Protein AF-A0A9W6Y2D9-F1 (afdb_monomer_lite)

Radius of gyration: 48.79 Å; chains: 1; bounding box: 85×31×131 Å

Organism: NCBI:txid1490495

Structure (mmCIF, N/CA/C/O backbone):
data_AF-A0A9W6Y2D9-F1
#
_entry.id   AF-A0A9W6Y2D9-F1
#
loop_
_atom_site.group_PDB
_atom_site.id
_atom_site.type_symbol
_atom_site.label_atom_id
_atom_site.label_alt_id
_atom_site.label_comp_id
_atom_site.label_asym_id
_atom_site.label_entity_id
_atom_site.label_seq_id
_atom_site.pdbx_PDB_ins_code
_atom_site.Cartn_x
_atom_site.Cartn_y
_atom_site.Cartn_z
_atom_site.occupancy
_atom_site.B_iso_or_equiv
_atom_site.auth_seq_id
_atom_site.auth_comp_id
_atom_site.auth_asym_id
_atom_site.auth_atom_id
_atom_site.pdbx_PDB_model_num
ATOM 1 N N . MET A 1 1 ? 10.569 25.292 -76.266 1.00 40.41 1 MET A N 1
ATOM 2 C CA . MET A 1 1 ? 11.030 26.688 -76.084 1.00 40.41 1 MET A CA 1
ATOM 3 C C . MET A 1 1 ? 12.550 26.696 -76.016 1.00 40.41 1 MET A C 1
ATOM 5 O O . MET A 1 1 ? 13.118 25.775 -75.450 1.00 40.41 1 MET A O 1
ATOM 9 N N . ARG A 1 2 ? 13.174 27.670 -76.687 1.00 38.16 2 ARG A N 1
ATOM 10 C CA . ARG A 1 2 ? 14.609 27.777 -77.011 1.00 38.16 2 ARG A CA 1
ATOM 11 C C . ARG A 1 2 ? 15.521 27.902 -75.781 1.00 38.16 2 ARG A C 1
ATOM 13 O O . ARG A 1 2 ? 15.230 28.705 -74.907 1.00 38.16 2 ARG A O 1
ATOM 20 N N . ALA A 1 3 ? 16.698 27.283 -75.853 1.00 41.78 3 ALA A N 1
ATOM 21 C CA . ALA A 1 3 ? 17.950 27.931 -75.466 1.00 41.78 3 ALA A CA 1
ATOM 22 C C . ALA A 1 3 ? 19.035 27.528 -76.476 1.00 41.78 3 ALA A C 1
ATOM 24 O O . ALA A 1 3 ? 19.388 26.361 -76.618 1.00 41.78 3 ALA A O 1
ATOM 25 N N . LEU A 1 4 ? 19.466 28.524 -77.243 1.00 42.69 4 LEU A N 1
ATOM 26 C CA . LEU A 1 4 ? 20.553 28.484 -78.209 1.00 42.69 4 LEU A CA 1
ATOM 27 C C . LEU A 1 4 ? 21.870 28.648 -77.444 1.00 42.69 4 LEU A C 1
ATOM 29 O O . LEU A 1 4 ? 22.021 29.638 -76.737 1.00 42.69 4 LEU A O 1
ATOM 33 N N . TYR A 1 5 ? 22.825 27.744 -77.635 1.00 38.25 5 TYR A N 1
ATOM 34 C CA . TYR A 1 5 ? 24.244 28.074 -77.508 1.00 38.25 5 TYR A CA 1
ATOM 35 C C . TYR A 1 5 ? 24.973 27.459 -78.698 1.00 38.25 5 TYR A C 1
ATOM 37 O O . TYR A 1 5 ? 25.313 26.280 -78.735 1.00 38.25 5 TYR A O 1
ATOM 45 N N . THR A 1 6 ? 25.123 28.282 -79.727 1.00 39.38 6 THR A N 1
ATOM 46 C CA . THR A 1 6 ? 26.111 28.105 -80.780 1.00 39.38 6 THR A CA 1
ATOM 47 C C . THR A 1 6 ? 27.475 28.447 -80.198 1.00 39.38 6 THR A C 1
ATOM 49 O O . THR A 1 6 ? 27.654 29.580 -79.757 1.00 39.38 6 THR A O 1
ATOM 52 N N . ASP A 1 7 ? 28.447 27.542 -80.262 1.00 37.31 7 ASP A N 1
ATOM 53 C CA . ASP A 1 7 ? 29.816 28.000 -80.475 1.00 37.31 7 ASP A CA 1
ATOM 54 C C . ASP A 1 7 ? 30.606 27.028 -81.351 1.00 37.31 7 ASP A C 1
ATOM 56 O O . ASP A 1 7 ? 30.504 25.803 -81.253 1.00 37.31 7 ASP A O 1
ATOM 60 N N . ARG A 1 8 ? 31.315 27.638 -82.292 1.00 34.72 8 ARG A N 1
ATOM 61 C CA . ARG A 1 8 ? 31.962 27.050 -83.459 1.00 34.72 8 ARG A CA 1
ATOM 62 C C . ARG A 1 8 ? 33.108 26.146 -83.015 1.00 34.72 8 ARG A C 1
ATOM 64 O O . ARG A 1 8 ? 34.072 26.621 -82.423 1.00 34.72 8 ARG A O 1
ATOM 71 N N . LYS A 1 9 ? 33.079 24.865 -83.386 1.00 41.34 9 LYS A N 1
ATOM 72 C CA . LYS A 1 9 ? 34.308 24.065 -83.434 1.00 41.34 9 LYS A CA 1
ATOM 73 C C . LYS A 1 9 ? 34.940 24.245 -84.803 1.00 41.34 9 LYS A C 1
ATOM 75 O O . LYS A 1 9 ? 34.432 23.743 -85.797 1.00 41.34 9 LYS A O 1
ATOM 80 N N . ALA A 1 10 ? 36.005 25.040 -84.811 1.00 38.41 10 ALA A N 1
ATOM 81 C CA . ALA A 1 10 ? 36.927 25.166 -85.920 1.00 38.41 10 ALA A CA 1
ATOM 82 C C . ALA A 1 10 ? 37.460 23.785 -86.324 1.00 38.41 10 ALA A C 1
ATOM 84 O O . ALA A 1 10 ? 37.849 22.979 -85.474 1.00 38.41 10 ALA A O 1
ATOM 85 N N . ASP A 1 11 ? 37.455 23.551 -87.631 1.00 36.94 11 ASP A N 1
ATOM 86 C CA . ASP A 1 11 ? 38.140 22.452 -88.289 1.00 36.94 11 ASP A CA 1
ATOM 87 C C . ASP A 1 11 ? 39.667 22.549 -88.128 1.00 36.94 11 ASP A C 1
ATOM 89 O O . ASP A 1 11 ? 40.220 23.640 -87.973 1.00 36.94 11 ASP A O 1
ATOM 93 N N . LEU A 1 12 ? 40.312 21.388 -88.331 1.00 38.44 12 LEU A N 1
ATOM 94 C CA . LEU A 1 12 ? 41.738 21.125 -88.622 1.00 38.44 12 LEU A CA 1
ATOM 95 C C . LEU A 1 12 ? 42.603 20.614 -87.440 1.00 38.44 12 LEU A C 1
ATOM 97 O O . LEU A 1 12 ? 42.345 20.898 -86.276 1.00 38.44 12 LEU A O 1
ATOM 101 N N . PRO A 1 13 ? 43.650 19.806 -87.715 1.00 41.03 13 PRO A N 1
ATOM 102 C CA . PRO A 1 13 ? 43.512 18.396 -88.073 1.00 41.03 13 PRO A CA 1
ATOM 103 C C . PRO A 1 13 ? 44.392 17.499 -87.178 1.00 41.03 13 PRO A C 1
ATOM 105 O O . PRO A 1 13 ? 45.519 17.835 -86.814 1.00 41.03 13 PRO A O 1
ATOM 108 N N . PHE A 1 14 ? 43.911 16.299 -86.864 1.00 32.59 14 PHE A N 1
ATOM 109 C CA . PHE A 1 14 ? 44.654 15.326 -86.062 1.00 32.59 14 PHE A CA 1
ATOM 110 C C . PHE A 1 14 ? 45.784 14.690 -86.899 1.00 32.59 14 PHE A C 1
ATOM 112 O O . PHE A 1 14 ? 45.536 13.816 -87.733 1.00 32.59 14 PHE A O 1
ATOM 119 N N 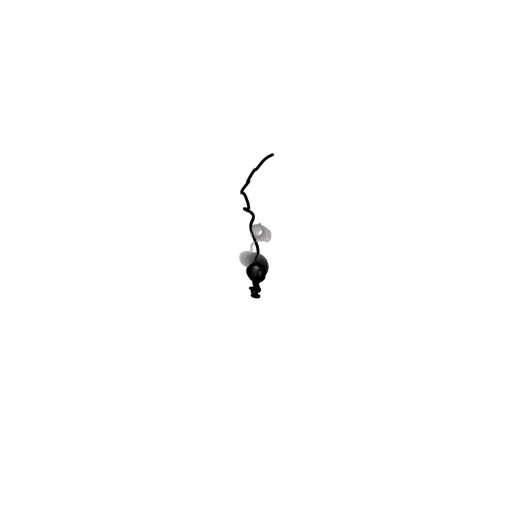. ARG A 1 15 ? 47.040 15.122 -86.699 1.00 39.06 15 ARG A N 1
ATOM 120 C CA . ARG A 1 15 ? 48.224 14.397 -87.193 1.00 39.06 15 ARG A CA 1
ATOM 121 C C . ARG A 1 15 ? 48.590 13.269 -86.228 1.00 39.06 15 ARG A C 1
ATOM 123 O O . ARG A 1 15 ? 48.738 13.469 -85.028 1.00 39.06 15 ARG A O 1
ATOM 130 N N . ARG A 1 16 ? 48.755 12.085 -86.820 1.00 42.44 16 ARG A N 1
ATOM 131 C CA . ARG A 1 16 ? 49.274 10.840 -86.243 1.00 42.44 16 ARG A CA 1
ATOM 132 C C . ARG A 1 16 ? 50.581 11.049 -85.472 1.00 42.44 16 ARG A C 1
ATOM 134 O O . ARG A 1 16 ? 51.509 11.649 -86.005 1.00 42.44 16 ARG A O 1
ATOM 141 N N . GLY A 1 17 ? 50.682 10.395 -84.318 1.00 40.22 17 GLY A N 1
ATOM 142 C CA . GLY A 1 17 ? 51.955 10.060 -83.681 1.00 40.22 17 GLY A CA 1
ATOM 143 C C . GLY A 1 17 ? 51.962 10.357 -82.188 1.00 40.22 17 GLY A C 1
ATOM 144 O O . GLY A 1 17 ? 52.002 11.514 -81.796 1.00 40.22 17 GLY A O 1
ATOM 145 N N . GLY A 1 18 ? 51.955 9.309 -81.361 1.00 34.88 18 GLY A N 1
ATOM 146 C CA . GLY A 1 18 ? 52.216 9.428 -79.925 1.00 34.88 18 GLY A CA 1
ATOM 147 C C . GLY A 1 18 ? 51.184 8.718 -79.061 1.00 34.88 18 GLY A C 1
ATOM 148 O O . GLY A 1 18 ? 50.219 9.313 -78.593 1.00 34.88 18 GLY A O 1
ATOM 149 N N . LEU A 1 19 ? 51.413 7.430 -78.824 1.00 45.47 19 LEU A N 1
ATOM 150 C CA . LEU A 1 19 ? 50.838 6.706 -77.698 1.00 45.47 19 LEU A CA 1
ATOM 151 C C . LEU A 1 19 ? 51.195 7.421 -76.387 1.00 45.47 19 LEU A C 1
ATOM 153 O O . LEU A 1 19 ? 52.333 7.358 -75.944 1.00 45.47 19 LEU A O 1
ATOM 157 N N . MET A 1 20 ? 50.203 8.029 -75.744 1.00 37.34 20 MET A N 1
ATOM 158 C CA . MET A 1 20 ? 50.041 7.986 -74.291 1.00 37.34 20 MET A CA 1
ATOM 159 C C . MET A 1 20 ? 48.552 8.123 -73.981 1.00 37.34 20 MET A C 1
ATOM 161 O O . MET A 1 20 ? 48.014 9.217 -73.822 1.00 37.34 20 MET A O 1
ATOM 165 N N . LEU A 1 21 ? 47.873 6.978 -73.891 1.00 38.75 21 LEU A N 1
ATOM 166 C CA . LEU A 1 21 ? 46.599 6.882 -73.189 1.00 38.75 21 LEU A CA 1
ATOM 167 C C . LEU A 1 21 ? 46.849 7.270 -71.726 1.00 38.75 21 LEU A C 1
ATOM 169 O O . LEU A 1 21 ? 47.255 6.438 -70.915 1.00 38.75 21 LEU A O 1
ATOM 173 N N . ARG A 1 22 ? 46.597 8.533 -71.366 1.00 40.03 22 ARG A N 1
ATOM 174 C CA . ARG A 1 22 ? 46.327 8.877 -69.969 1.00 40.03 22 ARG A CA 1
ATOM 175 C C . ARG A 1 22 ? 45.034 8.165 -69.595 1.00 40.03 22 ARG A C 1
ATOM 177 O O . ARG A 1 22 ? 43.944 8.630 -69.915 1.00 40.03 22 ARG A O 1
ATOM 184 N N . ARG A 1 23 ? 45.173 7.007 -68.948 1.00 40.81 23 ARG A N 1
ATOM 185 C CA . ARG A 1 23 ? 44.103 6.364 -68.185 1.00 40.81 23 ARG A CA 1
ATOM 186 C C . ARG A 1 23 ? 43.598 7.408 -67.192 1.00 40.81 23 ARG A C 1
ATOM 188 O O . ARG A 1 23 ? 44.250 7.674 -66.187 1.00 40.81 23 ARG A O 1
ATOM 195 N N . ILE A 1 24 ? 42.471 8.040 -67.502 1.00 46.34 24 ILE A N 1
ATOM 196 C CA . ILE A 1 24 ? 41.699 8.764 -66.502 1.00 46.34 24 ILE A CA 1
ATOM 197 C C . ILE A 1 24 ? 41.210 7.669 -65.559 1.00 46.34 24 ILE A C 1
ATOM 199 O O . ILE A 1 24 ? 40.308 6.905 -65.899 1.00 46.34 24 ILE A O 1
ATOM 203 N N . PHE A 1 25 ? 41.871 7.524 -64.412 1.00 39.34 25 PHE A N 1
ATOM 204 C CA . PHE A 1 25 ? 41.273 6.833 -63.284 1.00 39.34 25 PHE A CA 1
ATOM 205 C C . PHE A 1 25 ? 40.046 7.657 -62.899 1.00 39.34 25 PHE A C 1
ATOM 207 O O . PHE A 1 25 ? 40.155 8.666 -62.210 1.00 39.34 25 PHE A O 1
ATOM 214 N N . LEU A 1 26 ? 38.880 7.255 -63.400 1.00 49.56 26 LEU A N 1
ATOM 215 C CA . LEU A 1 26 ? 37.622 7.561 -62.741 1.00 49.56 26 LEU A CA 1
ATOM 216 C C . LEU A 1 26 ? 37.714 6.882 -61.375 1.00 49.56 26 LEU A C 1
ATOM 218 O O . LEU A 1 26 ? 37.522 5.672 -61.257 1.00 49.56 26 LEU A O 1
ATOM 222 N N . THR A 1 27 ? 38.099 7.639 -60.350 1.00 47.47 27 THR A N 1
ATOM 223 C CA . THR A 1 27 ? 37.842 7.242 -58.970 1.00 47.47 27 THR A CA 1
ATOM 224 C C . THR A 1 27 ? 36.340 6.977 -58.865 1.00 47.47 27 THR A C 1
ATOM 226 O O . THR A 1 27 ? 35.546 7.841 -59.248 1.00 47.47 27 THR A O 1
ATOM 229 N N . PRO A 1 28 ? 35.909 5.783 -58.420 1.00 51.91 28 PRO A N 1
ATOM 230 C CA . PRO A 1 28 ? 34.491 5.556 -58.193 1.00 51.91 28 PRO A CA 1
ATOM 231 C C . PRO A 1 28 ? 34.026 6.536 -57.104 1.00 51.91 28 PRO A C 1
ATOM 233 O O . PRO A 1 28 ? 34.846 6.929 -56.266 1.00 51.91 28 PRO A O 1
ATOM 236 N N . PRO A 1 29 ? 32.747 6.943 -57.086 1.00 50.62 29 PRO A N 1
ATOM 237 C CA . PRO A 1 29 ? 32.225 7.855 -56.074 1.00 50.62 29 PRO A CA 1
ATOM 238 C C . PRO A 1 29 ? 32.210 7.146 -54.710 1.00 50.62 29 PRO A C 1
ATOM 240 O O . PRO A 1 29 ? 31.206 6.561 -54.317 1.00 50.62 29 PRO A O 1
ATOM 243 N N . ARG A 1 30 ? 33.346 7.147 -54.001 1.00 53.41 30 ARG A N 1
ATOM 244 C CA . ARG A 1 30 ? 33.497 6.554 -52.661 1.00 53.41 30 ARG A CA 1
ATOM 245 C C . ARG A 1 30 ? 32.726 7.337 -51.595 1.00 53.41 30 ARG A C 1
ATOM 247 O O . ARG A 1 30 ? 32.305 6.746 -50.607 1.00 53.41 30 ARG A O 1
ATOM 254 N N . ASP A 1 31 ? 32.468 8.621 -51.831 1.00 59.59 31 ASP A N 1
ATOM 255 C CA . ASP A 1 31 ? 31.925 9.523 -50.809 1.00 59.59 31 ASP A CA 1
ATOM 256 C C . ASP A 1 31 ? 30.448 9.247 -50.477 1.00 59.59 31 ASP A C 1
ATOM 258 O O . ASP A 1 31 ? 30.072 9.246 -49.309 1.00 59.59 31 ASP A O 1
ATOM 262 N N . ARG A 1 32 ? 29.618 8.870 -51.464 1.00 60.84 32 ARG A N 1
ATOM 263 C CA . ARG A 1 32 ? 28.191 8.563 -51.219 1.00 60.84 32 ARG A CA 1
ATOM 264 C C . ARG A 1 32 ? 27.968 7.278 -50.411 1.00 60.84 32 ARG A C 1
ATOM 266 O O . ARG A 1 32 ? 26.967 7.178 -49.712 1.00 60.84 32 ARG A O 1
ATOM 273 N N . SER A 1 33 ? 28.876 6.303 -50.514 1.00 72.75 33 SER A N 1
ATOM 274 C CA . SER A 1 33 ? 28.813 5.050 -49.738 1.00 72.75 33 SER A CA 1
ATOM 275 C C . SER A 1 33 ? 29.151 5.304 -48.270 1.00 72.75 33 SER A C 1
ATOM 277 O O . SER A 1 33 ? 28.440 4.848 -47.382 1.00 72.75 33 SER A O 1
ATOM 279 N N . MET A 1 34 ? 30.191 6.105 -48.021 1.00 74.75 34 MET A N 1
ATOM 280 C CA . MET A 1 34 ? 30.643 6.454 -46.671 1.00 74.75 34 MET A CA 1
ATOM 281 C C . MET A 1 34 ? 29.606 7.296 -45.918 1.00 74.75 34 MET A C 1
ATOM 283 O O . MET A 1 34 ? 29.371 7.071 -44.734 1.00 74.75 34 MET A O 1
ATOM 287 N N . GLU A 1 35 ? 28.945 8.236 -46.600 1.00 79.94 35 GLU A N 1
ATOM 288 C CA . GLU A 1 35 ? 27.865 9.041 -46.015 1.00 79.94 35 GLU A CA 1
ATOM 289 C C . GLU A 1 35 ? 26.638 8.194 -45.643 1.00 79.94 35 GLU A C 1
ATOM 291 O O . GLU A 1 35 ? 26.047 8.389 -44.580 1.00 79.94 35 GLU A O 1
ATOM 296 N N . GLN A 1 36 ? 26.269 7.218 -46.480 1.00 84.69 36 GLN A N 1
ATOM 297 C CA . GLN A 1 36 ? 25.170 6.292 -46.189 1.00 84.69 36 GLN A CA 1
ATOM 298 C C . GLN A 1 36 ? 25.502 5.357 -45.023 1.00 84.69 36 GLN A C 1
ATOM 300 O O . GLN A 1 36 ? 24.672 5.162 -44.137 1.00 84.69 36 GLN A O 1
ATOM 305 N N . GLU A 1 37 ? 26.718 4.815 -44.982 1.00 85.69 37 GLU A N 1
ATOM 306 C CA . GLU A 1 37 ? 27.186 3.989 -43.867 1.00 85.69 37 GLU A CA 1
ATOM 307 C C . GLU A 1 37 ? 27.220 4.780 -42.552 1.00 85.69 37 GLU A C 1
ATOM 309 O O . GLU A 1 37 ? 26.749 4.284 -41.527 1.00 85.69 37 GLU A O 1
ATOM 314 N N . ALA A 1 38 ? 27.687 6.031 -42.579 1.00 89.38 38 ALA A N 1
ATOM 315 C CA . ALA A 1 38 ? 27.673 6.916 -41.417 1.00 89.38 38 ALA A CA 1
ATOM 316 C C . ALA A 1 38 ? 26.242 7.222 -40.938 1.00 89.38 38 ALA A C 1
ATOM 318 O O . ALA A 1 38 ? 25.966 7.158 -39.739 1.00 89.38 38 ALA A O 1
ATOM 319 N N . ALA A 1 39 ? 25.309 7.489 -41.857 1.00 89.94 39 ALA A N 1
ATOM 320 C CA . ALA A 1 39 ? 23.902 7.709 -41.522 1.00 89.94 39 ALA A CA 1
ATOM 321 C C . ALA A 1 39 ? 23.250 6.466 -40.888 1.00 89.94 39 ALA A C 1
ATOM 323 O O . ALA A 1 39 ? 22.518 6.586 -39.905 1.00 89.94 39 ALA A O 1
ATOM 324 N N . LEU A 1 40 ? 23.552 5.265 -41.393 1.00 93.38 40 LEU A N 1
ATOM 325 C CA . LEU A 1 40 ? 23.064 4.010 -40.812 1.00 93.38 40 LEU A CA 1
ATOM 326 C C . LEU A 1 40 ? 23.647 3.753 -39.416 1.00 93.38 40 LEU A C 1
ATOM 328 O O . LEU A 1 40 ? 22.937 3.269 -38.534 1.00 93.38 40 LEU A O 1
ATOM 332 N N . GLN A 1 41 ? 24.915 4.100 -39.187 1.00 94.00 41 GLN A N 1
ATOM 333 C CA . GLN A 1 41 ? 25.533 3.998 -37.863 1.00 94.00 41 GLN A CA 1
ATOM 334 C C . GLN A 1 41 ? 24.902 4.971 -36.863 1.00 94.00 41 GLN A C 1
ATOM 336 O O . GLN A 1 41 ? 24.600 4.569 -35.738 1.00 94.00 41 GLN A O 1
ATOM 341 N N . LEU A 1 42 ? 24.645 6.219 -37.269 1.00 95.38 42 LEU A N 1
ATOM 342 C CA . LEU A 1 42 ? 23.936 7.196 -36.438 1.00 95.38 42 LEU A CA 1
ATOM 343 C C . LEU A 1 42 ? 22.523 6.712 -36.100 1.00 95.38 42 LEU A C 1
ATOM 345 O O . LEU A 1 42 ? 22.151 6.706 -34.928 1.00 95.38 42 LEU A O 1
ATOM 349 N N . LEU A 1 43 ? 21.784 6.198 -37.086 1.00 95.06 43 LEU A N 1
ATOM 350 C CA . LEU A 1 43 ? 20.457 5.625 -36.869 1.00 95.06 43 LEU A CA 1
ATOM 351 C C . LEU A 1 43 ? 20.499 4.439 -35.893 1.00 95.06 43 LEU A C 1
ATOM 353 O O . LEU A 1 43 ? 19.644 4.324 -35.015 1.00 95.06 43 LEU A O 1
ATOM 357 N N . ALA A 1 44 ? 21.503 3.566 -35.999 1.00 95.81 44 ALA A N 1
ATOM 358 C CA . ALA A 1 44 ? 21.674 2.444 -35.080 1.00 95.81 44 ALA A CA 1
ATOM 359 C C . ALA A 1 44 ? 21.962 2.912 -33.642 1.00 95.81 44 ALA A C 1
ATOM 361 O O . ALA A 1 44 ? 21.450 2.325 -32.685 1.00 95.81 44 ALA A O 1
ATOM 362 N N . ILE A 1 45 ? 22.753 3.977 -33.475 1.00 95.88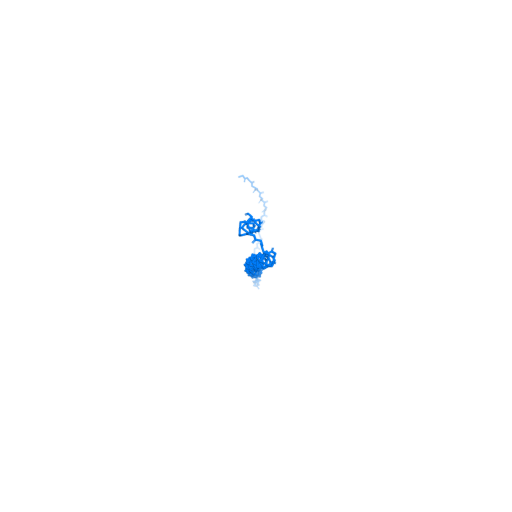 45 ILE A N 1
ATOM 363 C CA . ILE A 1 45 ? 23.029 4.585 -32.166 1.00 95.88 45 ILE A CA 1
ATOM 364 C C . ILE A 1 45 ? 21.756 5.212 -31.587 1.00 95.88 45 ILE A C 1
ATOM 366 O O . ILE A 1 45 ? 21.436 4.978 -30.421 1.00 95.88 45 ILE A O 1
ATOM 370 N N . GLU A 1 46 ? 21.006 5.966 -32.391 1.00 96.44 46 GLU A N 1
ATOM 371 C CA . GLU A 1 46 ? 19.750 6.588 -31.968 1.00 96.44 46 GLU A CA 1
ATOM 372 C C . GLU A 1 46 ? 18.697 5.548 -31.591 1.00 96.44 46 GLU A C 1
ATOM 374 O O . GLU A 1 46 ? 18.057 5.678 -30.549 1.00 96.44 46 GLU A O 1
ATOM 379 N N . THR A 1 47 ? 18.582 4.471 -32.369 1.00 96.69 47 THR A N 1
ATOM 380 C CA . THR A 1 47 ? 17.659 3.368 -32.073 1.00 96.69 47 THR A CA 1
ATOM 381 C C . THR A 1 47 ? 17.999 2.729 -30.727 1.00 96.69 47 THR A C 1
ATOM 383 O O . THR A 1 47 ? 17.134 2.617 -29.863 1.00 96.69 47 THR A O 1
ATOM 386 N N . ARG A 1 48 ? 19.281 2.422 -30.476 1.00 96.56 48 ARG A N 1
ATOM 387 C CA . ARG A 1 48 ? 19.731 1.873 -29.183 1.00 96.56 48 ARG A CA 1
ATOM 388 C C . ARG A 1 48 ? 19.475 2.825 -28.017 1.00 96.56 48 ARG A C 1
ATOM 390 O O . ARG A 1 48 ? 19.119 2.382 -26.926 1.00 96.56 48 ARG A O 1
ATOM 397 N N . ARG A 1 49 ? 19.659 4.131 -28.226 1.00 97.44 49 ARG A N 1
ATOM 398 C CA . ARG A 1 49 ? 19.344 5.147 -27.215 1.00 97.44 49 ARG A CA 1
ATOM 399 C C . ARG A 1 49 ? 17.847 5.159 -26.902 1.00 97.44 49 ARG A C 1
ATOM 401 O O . ARG A 1 49 ? 17.483 5.207 -25.731 1.00 97.44 49 ARG A O 1
ATOM 408 N N . LEU A 1 50 ? 16.993 5.104 -27.922 1.00 97.69 50 LEU A N 1
ATOM 409 C CA . LEU A 1 50 ? 15.543 5.051 -27.743 1.00 97.69 50 LEU A CA 1
ATOM 410 C C . LEU A 1 50 ? 15.111 3.769 -27.026 1.00 97.69 50 LEU A C 1
ATOM 412 O O . LEU A 1 50 ? 14.315 3.848 -26.093 1.00 97.69 50 LEU A O 1
ATOM 416 N N . ASP A 1 51 ? 15.683 2.618 -27.380 1.00 98.00 51 ASP A N 1
ATOM 417 C CA . ASP A 1 51 ? 15.421 1.349 -26.692 1.00 98.00 51 ASP A CA 1
ATOM 418 C C . ASP A 1 51 ? 15.766 1.435 -25.200 1.00 98.00 51 ASP A C 1
ATOM 420 O O . ASP A 1 51 ? 14.991 0.990 -24.347 1.00 98.00 51 ASP A O 1
ATOM 424 N N . PHE A 1 52 ? 16.899 2.064 -24.869 1.00 97.94 52 PHE A N 1
ATOM 425 C CA . PHE A 1 52 ? 17.301 2.295 -23.485 1.00 97.94 52 PHE A CA 1
ATOM 426 C C . PHE A 1 52 ? 16.322 3.210 -22.736 1.00 97.94 52 PHE A C 1
ATOM 428 O O . PHE A 1 52 ? 15.907 2.883 -21.623 1.00 97.94 52 PHE A O 1
ATOM 435 N N . GLU A 1 53 ? 15.904 4.327 -23.336 1.00 98.12 53 GLU A N 1
ATOM 436 C CA . GLU A 1 53 ? 14.929 5.234 -22.715 1.00 98.12 53 GLU A CA 1
ATOM 437 C C . GLU A 1 53 ? 13.564 4.559 -22.520 1.00 98.12 53 GLU A C 1
ATOM 439 O O . GLU A 1 53 ? 12.938 4.709 -21.468 1.00 98.12 53 GLU A O 1
ATOM 444 N N . VAL A 1 54 ? 13.119 3.740 -23.478 1.00 98.19 54 VAL A N 1
ATOM 445 C CA . 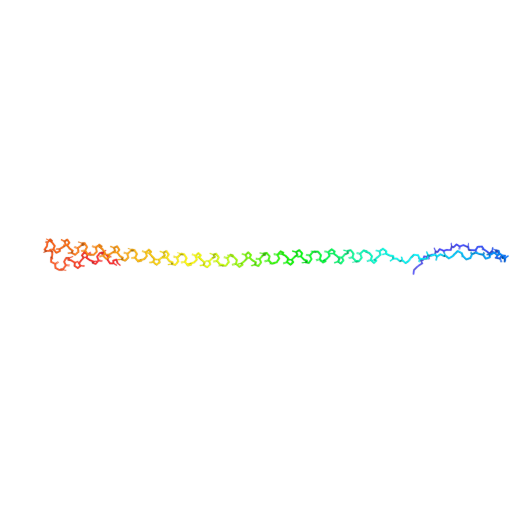VAL A 1 54 ? 11.885 2.952 -23.350 1.00 98.19 54 VAL A CA 1
ATOM 446 C C . VAL A 1 54 ? 12.006 1.931 -22.220 1.00 98.19 54 VAL A C 1
ATOM 448 O O . VAL A 1 54 ? 11.080 1.803 -21.415 1.00 98.19 54 VAL A O 1
ATOM 451 N N . ALA A 1 55 ? 13.127 1.212 -22.125 1.00 98.00 55 ALA A N 1
ATOM 452 C CA . ALA A 1 55 ? 13.366 0.256 -21.047 1.00 98.00 55 ALA A CA 1
ATOM 453 C C . ALA A 1 55 ? 13.359 0.948 -19.675 1.00 98.00 55 ALA A C 1
ATOM 455 O O . ALA A 1 55 ? 12.670 0.500 -18.754 1.00 98.00 55 ALA A O 1
ATOM 456 N N . LYS A 1 56 ? 14.039 2.093 -19.564 1.00 98.25 56 LYS A N 1
ATOM 457 C CA . LYS A 1 56 ? 14.054 2.926 -18.358 1.00 98.25 56 LYS A CA 1
ATOM 458 C C . LYS A 1 56 ? 12.652 3.397 -17.979 1.00 98.25 56 LYS A C 1
ATOM 460 O O . LYS A 1 56 ? 12.263 3.288 -16.817 1.00 98.25 56 LYS A O 1
ATOM 465 N N . TRP A 1 57 ? 11.868 3.883 -18.940 1.00 98.06 57 TRP A N 1
ATOM 466 C CA . TRP A 1 57 ? 10.502 4.332 -18.681 1.00 98.06 57 TRP A CA 1
ATOM 467 C C . TRP A 1 57 ? 9.591 3.183 -18.235 1.00 98.06 57 TRP A C 1
ATOM 469 O O . TRP A 1 57 ? 8.841 3.335 -17.270 1.00 98.06 57 TRP A O 1
ATOM 479 N N . LYS A 1 58 ? 9.706 2.003 -18.859 1.00 98.25 58 LYS A N 1
ATOM 480 C CA . LYS A 1 58 ? 8.980 0.793 -18.438 1.00 98.25 58 LYS A CA 1
ATOM 481 C C . LYS A 1 58 ? 9.321 0.401 -17.003 1.00 98.25 58 LYS A C 1
ATOM 483 O O . LYS A 1 58 ? 8.410 0.134 -16.221 1.00 98.25 58 LYS A O 1
ATOM 488 N N . GLN A 1 59 ? 10.603 0.419 -16.642 1.00 98.19 59 GLN A N 1
ATOM 489 C CA . GLN A 1 59 ? 11.043 0.122 -15.280 1.00 98.19 59 GLN A CA 1
ATOM 490 C C . GLN A 1 59 ? 10.483 1.135 -14.276 1.00 98.19 59 GLN A C 1
ATOM 492 O O . GLN A 1 59 ? 9.927 0.748 -13.252 1.00 98.19 59 GLN A O 1
ATOM 497 N N . GLN A 1 60 ? 10.557 2.433 -14.581 1.00 98.12 60 GLN A N 1
ATOM 498 C CA . GLN A 1 60 ? 9.977 3.471 -13.726 1.00 98.12 60 GLN A CA 1
ATOM 499 C C . GLN A 1 60 ? 8.465 3.301 -13.560 1.00 98.12 60 GLN A C 1
ATOM 501 O O . GLN A 1 60 ? 7.935 3.505 -12.470 1.00 98.12 60 GLN A O 1
ATOM 506 N N . GLN A 1 61 ? 7.762 2.914 -14.624 1.00 98.25 61 GLN A N 1
ATOM 507 C CA . GLN A 1 61 ? 6.324 2.693 -14.571 1.00 98.25 61 GLN A CA 1
ATOM 508 C C . GLN A 1 61 ? 5.957 1.459 -13.739 1.00 98.25 61 GLN A C 1
ATOM 510 O O . GLN A 1 61 ? 4.964 1.503 -13.014 1.00 98.25 61 GLN A O 1
ATOM 515 N N . ALA A 1 62 ? 6.754 0.389 -13.800 1.00 98.19 62 ALA A N 1
ATOM 516 C CA . ALA A 1 62 ? 6.590 -0.779 -12.936 1.00 98.19 62 ALA A CA 1
ATOM 517 C C . ALA A 1 62 ? 6.773 -0.403 -11.457 1.00 98.19 62 ALA A C 1
ATOM 519 O O . ALA A 1 62 ? 5.858 -0.605 -10.662 1.00 98.19 62 ALA A O 1
ATOM 520 N N . LEU A 1 63 ? 7.873 0.281 -11.122 1.00 98.31 63 LEU A N 1
ATOM 521 C CA . LEU A 1 63 ? 8.152 0.739 -9.756 1.00 98.31 63 LEU A CA 1
ATOM 522 C C . LEU A 1 63 ? 7.060 1.667 -9.212 1.00 98.31 63 LEU A C 1
ATOM 524 O O . LEU A 1 63 ? 6.681 1.574 -8.049 1.00 98.31 63 LEU A O 1
ATOM 528 N N . ARG A 1 64 ? 6.512 2.558 -10.048 1.00 98.12 64 ARG A N 1
ATOM 529 C CA . ARG A 1 64 ? 5.383 3.415 -9.652 1.00 98.12 64 ARG A CA 1
ATOM 530 C C . ARG A 1 64 ? 4.133 2.608 -9.328 1.00 98.12 64 ARG A C 1
ATOM 532 O O . ARG A 1 64 ? 3.442 2.944 -8.373 1.00 98.12 64 ARG A O 1
ATOM 539 N N . ARG A 1 65 ? 3.826 1.568 -10.108 1.00 98.19 65 ARG A N 1
ATOM 540 C CA . ARG A 1 65 ? 2.665 0.702 -9.851 1.00 98.19 65 ARG A CA 1
ATOM 541 C C . ARG A 1 65 ? 2.829 -0.060 -8.543 1.00 98.19 65 ARG A C 1
ATOM 543 O O . ARG A 1 65 ? 1.911 -0.028 -7.732 1.00 98.19 65 ARG A O 1
ATOM 550 N N . GLU A 1 66 ? 3.995 -0.654 -8.318 1.00 98.19 66 GLU A N 1
ATOM 551 C CA . GLU A 1 66 ? 4.319 -1.344 -7.064 1.00 98.19 66 GLU A CA 1
ATOM 552 C C . GLU A 1 66 ? 4.232 -0.388 -5.868 1.00 98.19 66 GLU A C 1
ATOM 554 O O . GLU A 1 66 ? 3.577 -0.689 -4.875 1.00 98.19 66 GLU A O 1
ATOM 559 N N . ALA A 1 67 ? 4.802 0.816 -5.981 1.00 98.12 67 ALA A N 1
ATOM 560 C CA . ALA A 1 67 ? 4.731 1.819 -4.923 1.00 98.12 67 ALA A CA 1
ATOM 561 C C . ALA A 1 67 ? 3.285 2.238 -4.605 1.00 98.12 67 ALA A C 1
ATOM 563 O O . ALA A 1 67 ? 2.933 2.400 -3.437 1.00 98.12 67 ALA A O 1
ATOM 564 N N . LEU A 1 68 ? 2.436 2.401 -5.626 1.00 98.38 68 LEU A N 1
ATOM 565 C CA . LEU A 1 68 ? 1.018 2.716 -5.434 1.00 98.38 68 LEU A CA 1
ATOM 566 C C . LEU A 1 68 ? 0.249 1.554 -4.793 1.00 98.38 68 LEU A C 1
ATOM 568 O O . LEU A 1 68 ? -0.585 1.802 -3.925 1.00 98.38 68 LEU A O 1
ATOM 572 N N . GLN A 1 69 ? 0.544 0.309 -5.174 1.00 98.19 69 GLN A N 1
ATOM 573 C CA . GLN A 1 69 ? -0.046 -0.882 -4.553 1.00 98.19 69 GLN A CA 1
ATOM 574 C C . GLN A 1 69 ? 0.324 -0.974 -3.072 1.00 98.19 69 GLN A C 1
ATOM 576 O O . GLN A 1 69 ? -0.564 -1.048 -2.227 1.00 98.19 69 GLN A O 1
ATOM 581 N N . LEU A 1 70 ? 1.611 -0.836 -2.742 1.00 98.38 70 LEU A N 1
ATOM 582 C CA . LEU A 1 70 ? 2.078 -0.833 -1.354 1.00 98.38 70 LEU A CA 1
ATOM 583 C C . LEU A 1 70 ? 1.444 0.296 -0.535 1.00 98.38 70 LEU A C 1
ATOM 585 O O . LEU A 1 70 ? 1.094 0.101 0.626 1.00 98.38 70 LEU A O 1
ATOM 589 N N . LYS A 1 71 ? 1.253 1.481 -1.128 1.00 98.38 71 LYS A N 1
ATOM 590 C CA . LYS A 1 71 ? 0.561 2.591 -0.458 1.00 98.38 71 LYS A CA 1
ATOM 591 C C . LYS A 1 71 ? -0.910 2.288 -0.196 1.00 98.38 71 LYS A C 1
ATOM 593 O O . LYS A 1 71 ? -1.406 2.643 0.870 1.00 98.38 71 LYS A O 1
ATOM 598 N N . ALA A 1 72 ? -1.594 1.633 -1.129 1.00 98.12 72 ALA A N 1
ATOM 599 C CA . ALA A 1 72 ? -2.975 1.209 -0.930 1.00 98.12 72 ALA A CA 1
ATOM 600 C C . ALA A 1 72 ? -3.086 0.169 0.197 1.00 98.12 72 ALA A C 1
ATOM 602 O O . ALA A 1 72 ? -3.940 0.305 1.071 1.00 98.12 72 ALA A O 1
ATOM 603 N N . GLU A 1 73 ? -2.186 -0.816 0.230 1.00 98.31 73 GLU A N 1
ATOM 604 C CA . GLU A 1 73 ? -2.116 -1.816 1.301 1.00 98.31 73 GLU A CA 1
ATOM 605 C C . GLU A 1 73 ? -1.800 -1.179 2.663 1.00 98.31 73 GLU A C 1
ATOM 607 O O . GLU A 1 73 ? -2.452 -1.486 3.661 1.00 98.31 73 GLU A O 1
ATOM 612 N N . GLU A 1 74 ? -0.858 -0.231 2.712 1.00 98.44 74 GLU A N 1
ATOM 613 C CA . GLU A 1 74 ? -0.522 0.519 3.926 1.00 98.44 74 GLU A CA 1
ATOM 614 C C . GLU A 1 74 ? -1.739 1.284 4.471 1.00 98.44 74 GLU A C 1
ATOM 616 O O . GLU A 1 74 ? -1.991 1.269 5.679 1.00 98.44 74 GLU A O 1
ATOM 621 N N . ILE A 1 75 ? -2.508 1.940 3.595 1.00 98.25 75 ILE A N 1
ATOM 622 C CA . ILE A 1 75 ? -3.739 2.647 3.977 1.00 98.25 75 ILE A CA 1
ATOM 623 C C . ILE A 1 75 ? -4.778 1.655 4.500 1.00 98.25 75 ILE A C 1
ATOM 625 O O . ILE A 1 75 ? -5.309 1.867 5.588 1.00 98.25 75 ILE A O 1
ATOM 629 N N . ALA A 1 76 ? -5.016 0.549 3.792 1.00 98.31 76 ALA A N 1
ATOM 630 C CA . ALA A 1 76 ? -5.983 -0.464 4.206 1.00 98.31 76 ALA A CA 1
ATOM 631 C C . ALA A 1 76 ? -5.650 -1.050 5.591 1.00 98.31 76 ALA A C 1
ATOM 633 O O . ALA A 1 76 ? -6.528 -1.183 6.444 1.00 98.31 76 ALA A O 1
ATOM 634 N N . LEU A 1 77 ? -4.372 -1.335 5.858 1.00 98.25 77 LEU A N 1
ATOM 635 C CA . LEU A 1 77 ? -3.917 -1.806 7.168 1.00 98.25 77 LEU A CA 1
ATOM 636 C C . LEU A 1 77 ? -4.076 -0.735 8.252 1.00 98.25 77 LEU A C 1
ATOM 638 O O . LEU A 1 77 ? -4.503 -1.036 9.370 1.00 98.25 77 LEU A O 1
ATOM 642 N N . LYS A 1 78 ? -3.771 0.528 7.944 1.00 98.31 78 LYS A N 1
ATOM 643 C CA . LYS A 1 78 ? -3.993 1.637 8.881 1.00 98.31 78 LYS A CA 1
ATOM 644 C C . LYS A 1 78 ? -5.473 1.806 9.205 1.00 98.31 78 LYS A C 1
ATOM 646 O O . LYS A 1 78 ? -5.806 1.939 10.373 1.00 98.31 78 LYS A O 1
ATOM 651 N N . GLU A 1 79 ? -6.359 1.734 8.220 1.00 98.25 79 GLU A N 1
ATOM 652 C CA . GLU A 1 79 ? -7.806 1.790 8.441 1.00 98.25 79 GLU A CA 1
ATOM 653 C C . GLU A 1 79 ? -8.316 0.604 9.265 1.00 98.25 79 GLU A C 1
ATOM 655 O O . GLU A 1 79 ? -9.117 0.780 10.182 1.00 98.25 79 GLU A O 1
ATOM 660 N N . ALA A 1 80 ? -7.841 -0.609 8.980 1.00 97.75 80 ALA A N 1
ATOM 661 C CA . ALA A 1 80 ? -8.219 -1.791 9.746 1.00 97.75 80 ALA A CA 1
ATOM 662 C C . ALA A 1 80 ? -7.770 -1.671 11.210 1.00 97.75 80 ALA A C 1
ATOM 664 O O . ALA A 1 80 ? -8.553 -1.910 12.129 1.00 97.75 80 ALA A O 1
ATOM 665 N N . THR A 1 81 ? -6.530 -1.233 11.436 1.00 97.62 81 THR A N 1
ATOM 666 C CA . THR A 1 81 ? -5.989 -1.064 12.791 1.00 97.62 81 THR A CA 1
ATOM 667 C C . THR A 1 81 ? -6.645 0.087 13.547 1.00 97.62 81 THR A C 1
ATOM 669 O O . THR A 1 81 ? -6.876 -0.045 14.749 1.00 97.62 81 THR A O 1
ATOM 672 N N . THR A 1 82 ? -6.993 1.202 12.896 1.00 97.38 82 THR A N 1
ATOM 673 C CA . THR A 1 82 ? -7.726 2.295 13.554 1.00 97.38 82 THR A CA 1
ATOM 674 C C . THR A 1 82 ? -9.144 1.877 13.917 1.00 97.38 82 THR A C 1
ATOM 676 O O . THR A 1 82 ? -9.547 2.106 15.056 1.00 97.38 82 THR A O 1
ATOM 679 N N . ARG A 1 83 ? -9.867 1.192 13.021 1.00 96.00 83 ARG A N 1
ATOM 680 C CA . ARG A 1 83 ? -11.194 0.624 13.321 1.00 96.00 83 ARG A CA 1
ATOM 681 C C . ARG A 1 83 ? -11.132 -0.360 14.482 1.00 96.00 83 ARG A C 1
ATOM 683 O O . ARG A 1 83 ? -11.927 -0.259 15.411 1.00 96.00 83 ARG A O 1
ATOM 690 N N . GLN A 1 84 ? -10.155 -1.266 14.472 1.00 96.69 84 GLN A N 1
ATOM 691 C CA . GLN A 1 84 ? -9.966 -2.218 15.564 1.00 96.69 84 GLN A CA 1
ATOM 692 C C . GLN A 1 84 ? -9.675 -1.500 16.886 1.00 96.69 84 GLN A C 1
ATOM 694 O O . GLN A 1 84 ? -10.285 -1.815 17.900 1.00 96.69 84 GLN A O 1
ATOM 699 N N . ARG A 1 85 ? -8.788 -0.496 16.889 1.00 97.00 85 ARG A N 1
ATOM 700 C CA . ARG A 1 85 ? -8.497 0.300 18.093 1.00 97.00 85 ARG A CA 1
ATOM 701 C C . ARG A 1 85 ? -9.730 1.028 18.615 1.00 97.00 85 ARG A C 1
ATOM 703 O O . ARG A 1 85 ? -9.933 1.052 19.823 1.00 97.00 85 ARG A O 1
ATOM 710 N N . GLN A 1 86 ? -10.550 1.592 17.731 1.00 94.25 86 GLN A N 1
ATOM 711 C CA . GLN A 1 86 ? -11.813 2.225 18.112 1.00 94.25 86 GLN A CA 1
ATOM 712 C C . GLN A 1 86 ? -12.765 1.213 18.757 1.00 94.25 86 GLN A C 1
ATOM 714 O O . GLN A 1 86 ? -13.278 1.475 19.840 1.00 94.25 86 GLN A O 1
ATOM 719 N N . GLN A 1 87 ? -12.938 0.033 18.155 1.00 94.00 87 GLN A N 1
ATOM 720 C CA . GLN A 1 87 ? -13.769 -1.036 18.717 1.00 94.00 87 GLN A CA 1
ATOM 721 C C . GLN A 1 87 ? -13.266 -1.500 20.088 1.00 94.00 87 GLN A C 1
ATOM 723 O O . GLN A 1 87 ? -14.054 -1.602 21.028 1.00 94.00 87 GLN A O 1
ATOM 728 N N . THR A 1 88 ? -11.957 -1.726 20.231 1.00 96.06 88 THR A N 1
ATOM 729 C CA . THR A 1 88 ? -11.348 -2.089 21.517 1.00 96.06 88 THR A CA 1
ATOM 730 C C . THR A 1 88 ? -11.580 -0.999 22.556 1.00 96.06 88 THR A C 1
ATOM 732 O O . THR A 1 88 ? -11.980 -1.303 23.674 1.00 96.06 88 THR A O 1
ATOM 735 N N . HIS A 1 89 ? -11.405 0.272 22.188 1.00 94.25 89 HIS A N 1
ATOM 736 C CA . HIS A 1 89 ? -11.621 1.383 23.107 1.00 94.25 89 HIS A CA 1
ATOM 737 C C . HIS A 1 89 ? -13.080 1.480 23.569 1.00 94.25 89 HIS A C 1
ATOM 739 O O . HIS A 1 89 ? -13.332 1.618 24.763 1.00 94.25 89 HIS A O 1
ATOM 745 N N . VAL A 1 90 ? -14.046 1.335 22.656 1.00 94.38 90 VAL A N 1
ATOM 746 C CA . VAL A 1 90 ? -15.475 1.293 23.009 1.00 94.38 90 VAL A CA 1
ATOM 747 C C . VAL A 1 90 ? -15.763 0.118 23.944 1.00 94.38 90 VAL A C 1
ATOM 749 O O . VAL A 1 90 ? -16.444 0.290 24.951 1.00 94.38 90 VAL A O 1
ATOM 752 N N . MET A 1 91 ? -15.204 -1.063 23.674 1.00 94.81 91 MET A N 1
ATOM 753 C CA . MET A 1 91 ? -15.372 -2.235 24.536 1.00 94.81 91 MET A CA 1
ATOM 754 C C . MET A 1 91 ? -14.780 -2.016 25.937 1.00 94.81 91 MET A C 1
ATOM 756 O O . MET A 1 91 ? -15.421 -2.352 26.933 1.00 94.81 91 MET A O 1
ATOM 760 N N . GLU A 1 92 ? -13.595 -1.414 26.035 1.00 95.88 92 GLU A N 1
ATOM 761 C CA . GLU A 1 92 ? -12.976 -1.048 27.313 1.00 95.88 92 GLU A CA 1
ATOM 762 C C . GLU A 1 92 ? -13.813 -0.025 28.086 1.00 95.88 92 GLU A C 1
ATOM 764 O O . GLU A 1 92 ? -13.975 -0.155 29.301 1.00 95.88 92 GLU A O 1
ATOM 769 N N . LEU A 1 93 ? -14.361 0.982 27.400 1.00 93.88 93 LEU A N 1
ATOM 770 C CA . LEU A 1 93 ? -15.256 1.967 28.005 1.00 93.88 93 LEU A CA 1
ATOM 771 C C . LEU A 1 93 ? -16.540 1.310 28.512 1.00 93.88 93 LEU A C 1
ATOM 773 O O . LEU A 1 93 ? -16.915 1.545 29.659 1.00 93.88 93 LEU A O 1
ATOM 777 N N . ARG A 1 94 ? -17.164 0.434 27.714 1.00 92.56 94 ARG A N 1
ATOM 778 C CA . ARG A 1 94 ? -18.342 -0.342 28.129 1.00 92.56 94 ARG A CA 1
ATOM 779 C C . ARG A 1 94 ? -18.045 -1.181 29.372 1.00 92.56 94 ARG A C 1
ATOM 781 O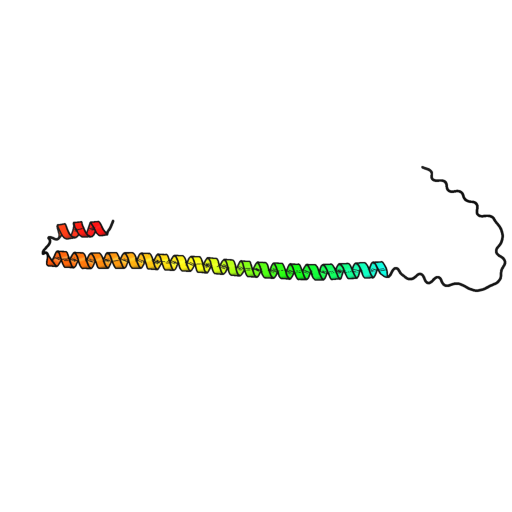 O . ARG A 1 94 ? -18.832 -1.162 30.312 1.00 92.56 94 ARG A O 1
ATOM 788 N N . ALA A 1 95 ? -16.906 -1.874 29.415 1.00 94.56 95 ALA A N 1
ATOM 789 C CA . ALA A 1 95 ? -16.515 -2.688 30.566 1.00 94.56 95 ALA A CA 1
ATOM 790 C C . ALA A 1 95 ? -16.304 -1.843 31.835 1.00 94.56 95 ALA A C 1
ATOM 792 O O . ALA A 1 95 ? -16.781 -2.208 32.909 1.00 94.56 95 ALA A O 1
ATOM 793 N N . LYS A 1 96 ? -15.632 -0.691 31.712 1.00 94.25 96 LYS A N 1
ATOM 794 C CA . LYS A 1 96 ? -15.434 0.252 32.826 1.00 94.25 96 LYS A CA 1
ATOM 795 C C . LYS A 1 96 ? -16.756 0.840 33.318 1.00 94.25 96 LYS A C 1
ATOM 797 O O . LYS A 1 96 ? -16.967 0.911 34.524 1.00 94.25 96 LYS A O 1
ATOM 802 N N . LEU A 1 97 ? -17.642 1.228 32.400 1.00 92.62 97 LEU A N 1
ATOM 803 C CA . LEU A 1 97 ? -18.959 1.773 32.720 1.00 92.62 97 LEU A CA 1
ATOM 804 C C . LEU A 1 97 ? -19.833 0.735 33.432 1.00 92.62 97 LEU A C 1
ATOM 806 O O . LEU A 1 97 ? -20.408 1.041 34.470 1.00 92.62 97 LEU A O 1
ATOM 810 N N . LEU A 1 98 ? -19.896 -0.494 32.911 1.00 92.62 98 LEU A N 1
ATOM 811 C CA . LEU A 1 98 ? -20.626 -1.595 33.543 1.00 92.62 98 LEU A CA 1
ATOM 812 C C . LEU A 1 98 ? -20.138 -1.839 34.968 1.00 92.62 98 LEU A C 1
ATOM 814 O O . LEU A 1 98 ? -20.955 -1.918 35.877 1.00 92.62 98 LEU A O 1
ATOM 818 N N . LYS A 1 99 ? -18.816 -1.892 35.165 1.00 94.00 99 LYS A N 1
ATOM 819 C CA . LYS A 1 99 ? -18.222 -2.065 36.491 1.00 94.00 99 LYS A CA 1
ATOM 820 C C . LYS A 1 99 ? -18.612 -0.931 37.447 1.00 94.00 99 LYS A C 1
ATOM 822 O O . LYS A 1 99 ? -19.031 -1.203 38.562 1.00 94.00 99 LYS A O 1
ATOM 827 N N . ALA A 1 100 ? -18.520 0.323 37.004 1.00 92.81 100 ALA A N 1
ATOM 828 C CA . ALA A 1 100 ? -18.872 1.477 37.833 1.00 92.81 100 ALA A CA 1
ATOM 829 C C . ALA A 1 100 ? -20.369 1.517 38.195 1.00 92.81 100 ALA A C 1
ATOM 831 O O . ALA A 1 100 ? -20.728 1.894 39.306 1.00 92.81 100 ALA A O 1
ATOM 832 N N . LEU A 1 101 ? -21.246 1.127 37.267 1.00 91.88 101 LEU A N 1
ATOM 833 C CA . LEU A 1 101 ? -22.691 1.078 37.499 1.00 91.88 101 LEU A CA 1
ATOM 834 C C . LEU A 1 101 ? -23.095 -0.075 38.424 1.00 91.88 101 LEU A C 1
ATOM 836 O O . LEU A 1 101 ? -23.987 0.107 39.248 1.00 91.88 101 LEU A O 1
ATOM 840 N N . ASP A 1 102 ? -22.427 -1.223 38.308 1.00 92.00 102 ASP A N 1
ATOM 841 C CA . ASP A 1 102 ? -22.596 -2.359 39.220 1.00 92.00 102 ASP A CA 1
ATOM 842 C C . ASP A 1 102 ? -22.156 -1.984 40.646 1.00 92.00 102 ASP A C 1
ATOM 844 O O . ASP A 1 102 ? -22.913 -2.154 41.599 1.00 92.00 102 ASP A O 1
ATOM 848 N N . GLU A 1 103 ? -20.990 -1.339 40.787 1.00 94.50 103 GLU A N 1
ATOM 849 C CA . GLU A 1 103 ? -20.492 -0.812 42.069 1.00 94.50 103 GLU A CA 1
ATOM 850 C C . GLU A 1 103 ? -21.421 0.255 42.680 1.00 94.50 103 GLU A C 1
ATOM 852 O O . GLU A 1 103 ? -21.546 0.341 43.902 1.00 94.50 103 GLU A O 1
ATOM 857 N N . ALA A 1 104 ? -22.099 1.051 41.849 1.00 92.00 104 ALA A N 1
ATOM 858 C CA . ALA A 1 104 ? -23.067 2.057 42.285 1.00 92.00 104 ALA A CA 1
ATOM 859 C C . ALA A 1 104 ? -24.472 1.490 42.577 1.00 92.00 104 ALA A C 1
ATOM 861 O O . ALA A 1 104 ? -25.351 2.241 43.003 1.00 92.00 104 ALA A O 1
ATOM 862 N N . GLY A 1 105 ? -24.711 0.194 42.335 1.00 89.75 105 GLY A N 1
ATOM 863 C CA . GLY A 1 105 ? -26.028 -0.429 42.491 1.00 89.75 105 GLY A CA 1
ATOM 864 C C . GLY A 1 105 ? -27.084 0.126 41.529 1.00 89.75 105 GLY A C 1
ATOM 865 O O . GLY A 1 105 ? -28.270 0.171 41.866 1.00 89.75 105 GLY A O 1
ATOM 866 N N . ALA A 1 106 ? -26.666 0.599 40.351 1.00 88.75 106 ALA A N 1
ATOM 867 C CA . ALA A 1 106 ? -27.564 1.225 39.392 1.00 88.75 106 ALA A CA 1
ATOM 868 C C . ALA A 1 106 ? -28.588 0.212 38.837 1.00 88.75 106 ALA A C 1
ATOM 870 O O . ALA A 1 106 ? -28.233 -0.924 38.506 1.00 88.75 106 ALA A O 1
ATOM 871 N N . PRO A 1 107 ? -29.868 0.600 38.687 1.00 88.88 107 PRO A N 1
ATOM 872 C CA . PRO A 1 107 ? -30.881 -0.281 38.130 1.00 88.88 107 PRO A CA 1
ATOM 873 C C . PRO A 1 107 ? -30.608 -0.581 36.643 1.00 88.88 107 PRO A C 1
ATOM 875 O O . PRO A 1 107 ? -30.189 0.311 35.899 1.00 88.88 107 PRO A O 1
ATOM 878 N N . PRO A 1 108 ? -30.952 -1.789 36.152 1.00 86.12 108 PRO A N 1
ATOM 879 C CA . PRO A 1 108 ? -30.634 -2.230 34.788 1.00 86.12 108 PRO A CA 1
ATOM 880 C C . PRO A 1 108 ? -31.149 -1.307 33.675 1.00 86.12 108 PRO A C 1
ATOM 882 O O . PRO A 1 108 ? -30.592 -1.288 32.579 1.00 86.12 108 PRO A O 1
ATOM 885 N N . ALA A 1 109 ? -32.226 -0.559 33.935 1.00 88.19 109 ALA A N 1
ATOM 886 C CA . ALA A 1 109 ? -32.774 0.421 33.002 1.00 88.19 109 ALA A CA 1
ATOM 887 C C . ALA A 1 109 ? -31.793 1.577 32.735 1.00 88.19 109 ALA A C 1
ATOM 889 O O . ALA A 1 109 ? -31.524 1.880 31.576 1.00 88.19 109 ALA A O 1
ATOM 890 N N . GLN A 1 110 ? -31.180 2.141 33.781 1.00 86.12 110 GLN A N 1
ATOM 891 C CA . GLN A 1 110 ? -30.188 3.216 33.649 1.00 86.12 110 GLN A CA 1
ATOM 892 C C . GLN A 1 110 ? -28.909 2.711 32.975 1.00 86.12 110 GLN A C 1
ATOM 894 O O . GLN A 1 110 ? -28.344 3.385 32.118 1.00 86.12 110 GLN A O 1
ATOM 899 N N . THR A 1 111 ? -28.482 1.484 33.283 1.00 88.31 111 THR A N 1
ATOM 900 C CA . THR A 1 111 ? -27.333 0.859 32.613 1.00 88.31 111 THR A CA 1
ATOM 901 C C . THR A 1 111 ? -27.528 0.749 31.104 1.00 88.31 111 THR A C 1
ATOM 903 O O . THR A 1 111 ? -26.595 1.003 30.346 1.00 88.31 111 THR A O 1
ATOM 906 N N . ARG A 1 112 ? -28.741 0.411 30.651 1.00 87.81 112 ARG A N 1
ATOM 907 C CA . ARG A 1 112 ? -29.066 0.335 29.219 1.00 87.81 112 ARG A CA 1
ATOM 908 C C . ARG A 1 112 ? -29.036 1.705 28.547 1.00 87.81 112 ARG A C 1
ATOM 910 O O . ARG A 1 112 ? -28.521 1.800 27.438 1.00 87.81 112 ARG A O 1
ATOM 917 N N . GLU A 1 113 ? -29.533 2.747 29.211 1.00 89.44 113 GLU A N 1
ATOM 918 C CA . GLU A 1 113 ? -29.495 4.121 28.692 1.00 89.44 113 GLU A CA 1
ATOM 919 C C . GLU A 1 113 ? -28.055 4.614 28.500 1.00 89.44 113 GLU A C 1
ATOM 921 O O . GLU A 1 113 ? -27.710 5.100 27.424 1.00 89.44 113 GLU A O 1
ATOM 926 N N . TYR A 1 114 ? -27.182 4.422 29.493 1.00 86.94 114 TYR A N 1
ATOM 927 C CA . TYR A 1 114 ? -25.785 4.850 29.382 1.00 86.94 114 TYR A CA 1
ATOM 928 C C . TYR A 1 114 ? -24.978 4.039 28.363 1.00 86.94 114 TYR A C 1
ATOM 930 O O . TYR A 1 114 ? -24.109 4.596 27.695 1.00 86.94 114 TYR A O 1
ATOM 938 N N . LEU A 1 115 ? -25.261 2.741 28.212 1.00 88.25 115 LEU A N 1
ATOM 939 C CA . LEU A 1 115 ? -24.633 1.928 27.168 1.00 88.25 115 LEU A CA 1
ATOM 940 C C . LEU A 1 115 ? -25.075 2.358 25.765 1.00 88.25 115 LEU A C 1
ATOM 942 O O . LEU A 1 115 ? -24.237 2.407 24.873 1.00 88.25 115 LEU A O 1
ATOM 946 N N . ALA A 1 116 ? -26.345 2.732 25.577 1.00 88.81 116 ALA A N 1
ATOM 947 C CA . ALA A 1 116 ? -26.844 3.203 24.286 1.00 88.81 116 ALA A CA 1
ATOM 948 C C . ALA A 1 116 ? -26.133 4.485 23.807 1.00 88.81 116 ALA A C 1
ATOM 950 O O . ALA A 1 116 ? -25.907 4.651 22.613 1.00 88.81 116 ALA A O 1
ATOM 951 N N . LEU A 1 117 ? -25.705 5.359 24.727 1.00 87.94 117 LEU A N 1
ATOM 952 C CA . LEU A 1 117 ? -24.937 6.567 24.392 1.00 87.94 117 LEU A CA 1
ATOM 953 C C . LEU A 1 117 ? -23.540 6.273 23.821 1.00 87.94 117 LEU A C 1
ATOM 955 O O . LEU A 1 117 ? -22.973 7.122 23.137 1.00 87.94 117 LEU A O 1
ATOM 959 N N . LEU A 1 118 ? -22.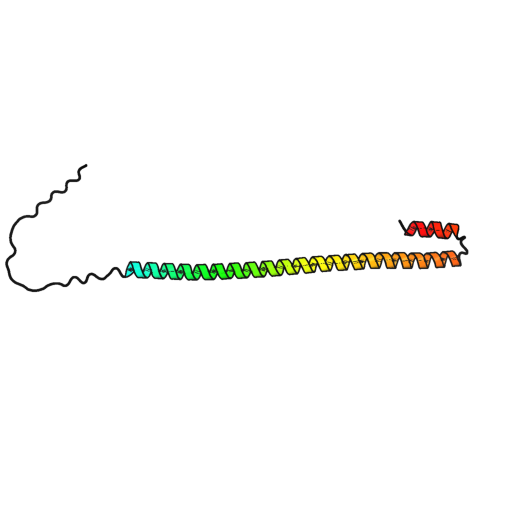972 5.098 24.107 1.00 83.31 118 LEU A N 1
ATOM 960 C CA . LEU A 1 118 ? -21.678 4.673 23.562 1.00 83.31 118 LEU A CA 1
ATOM 961 C C . LEU A 1 118 ? -21.801 4.059 22.162 1.00 83.31 118 LEU A C 1
ATOM 963 O O . LEU A 1 118 ? -20.780 3.877 21.496 1.00 83.31 118 LEU A O 1
ATOM 967 N N . ASP A 1 119 ? -23.022 3.738 21.734 1.00 76.12 119 ASP A N 1
ATOM 968 C CA . ASP A 1 119 ? -23.278 2.977 20.512 1.00 76.12 119 ASP A CA 1
ATOM 969 C C . ASP A 1 119 ? -23.562 3.86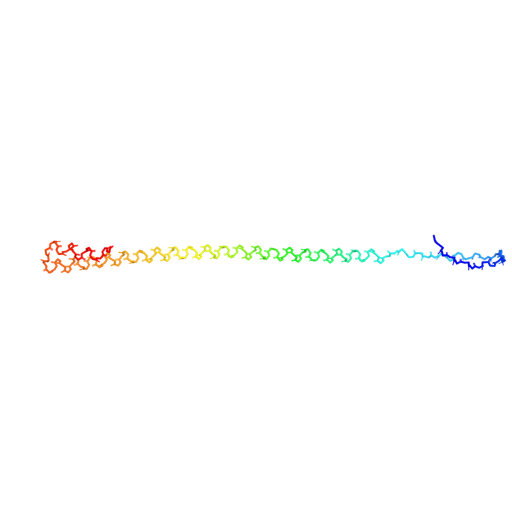9 19.300 1.00 76.12 119 ASP A C 1
ATOM 971 O O . ASP A 1 119 ? -23.330 3.405 18.186 1.00 76.12 119 ASP A O 1
ATOM 975 N N . GLY A 1 120 ? -23.935 5.139 19.527 1.00 62.34 120 GLY A N 1
ATOM 976 C CA . GLY A 1 120 ? -24.054 6.183 18.499 1.00 62.34 120 GLY A CA 1
ATOM 977 C C . GLY A 1 120 ? -25.172 5.946 17.496 1.00 62.34 120 GLY A C 1
ATOM 978 O O . GLY A 1 120 ? -24.912 5.270 16.479 1.00 62.34 120 GLY A O 1
#

Secondary structure (DSSP, 8-state):
------------------------------HHHHHHHHHHHHHHHHHHHHHHHHHHHHHHHHHHHHHHHHHHHHHHHHHHHHHHHHHHHHHHHHHHHHHHHHHTT--HHHHHHHHHTTT-

Sequence (120 aa):
MRALYTDRKADLPFRRGGLMLRRIFLTPPRDRSMEQEAALQLLAIETRRLDFEVAKWKQQQALRREALQLKAEEIALKEATTRQRQQTHVMELRAKLLKALDEAGAPPAQTREYLALLDG

pLDDT: mean 79.75, std 23.41, range [32.59, 98.44]

Foldseek 3Di:
DDDDDDDDDDDDDDDDDDDDPPPPPPPDCPPVVVVVVVVVVVVVVVVVVVVVVVVVVVVVVVVVVVVVVVVVVVVVVVVVVVVVVLVVVLVVVLVVLVVVCVVVVHDVVVNVVVNVVSVD